Protein AF-A0A3D0TM66-F1 (afdb_monomer_lite)

Secondary structure (DSSP, 8-state):
-HHHHHHTTS-S------SSSTTHHHHHHTT-----PPTTSS-S--

Radius of gyration: 10.93 Å; chains: 1; bounding box: 23×22×26 Å

Foldseek 3Di:
DQLVCCLVVVDVHDDDDPPPCVQPVSCVVSVHDGDDDDPPPDDPDD

Structure (mmCIF, N/CA/C/O backbone):
data_AF-A0A3D0TM66-F1
#
_entry.id   AF-A0A3D0TM66-F1
#
loop_
_atom_site.group_PDB
_atom_site.id
_atom_site.type_symbol
_atom_site.label_atom_id
_atom_site.label_alt_id
_atom_site.label_comp_id
_atom_site.label_asym_id
_atom_site.label_entity_id
_atom_site.label_seq_id
_atom_site.pdbx_PDB_ins_code
_atom_site.Cartn_x
_atom_site.Cartn_y
_atom_site.Cartn_z
_atom_site.occupancy
_atom_site.B_iso_or_equiv
_atom_site.auth_seq_id
_atom_site.auth_comp_id
_atom_site.auth_asym_id
_atom_site.auth_atom_id
_atom_site.pdbx_PDB_model_num
ATOM 1 N N . GLY A 1 1 ? 2.340 1.792 8.827 1.00 91.00 1 GLY A N 1
ATOM 2 C CA . GLY A 1 1 ? 1.392 2.910 8.671 1.00 91.00 1 GLY A CA 1
ATOM 3 C C . GLY A 1 1 ? 0.237 2.518 7.777 1.00 91.00 1 GLY A C 1
ATOM 4 O O . GLY A 1 1 ? -0.788 2.112 8.299 1.00 91.00 1 GLY A O 1
ATOM 5 N N . SER A 1 2 ? 0.426 2.563 6.454 1.00 97.31 2 SER A N 1
ATOM 6 C CA . SER A 1 2 ? -0.621 2.356 5.437 1.00 97.31 2 SER A CA 1
ATOM 7 C C . SER A 1 2 ? -1.564 1.173 5.697 1.00 97.31 2 SER A C 1
ATOM 9 O O . SER A 1 2 ? -2.769 1.374 5.775 1.00 97.31 2 SER A O 1
ATOM 11 N N . ALA A 1 3 ? -1.032 -0.039 5.902 1.00 97.69 3 ALA A N 1
ATOM 12 C CA . ALA A 1 3 ? -1.861 -1.224 6.151 1.00 97.69 3 ALA A CA 1
ATOM 13 C C . ALA A 1 3 ? -2.700 -1.107 7.437 1.00 97.69 3 ALA A C 1
ATOM 15 O O . ALA A 1 3 ? -3.881 -1.422 7.428 1.00 97.69 3 ALA A O 1
ATOM 16 N N . ALA A 1 4 ? -2.124 -0.584 8.522 1.00 98.06 4 ALA A N 1
ATOM 17 C CA . ALA A 1 4 ? -2.848 -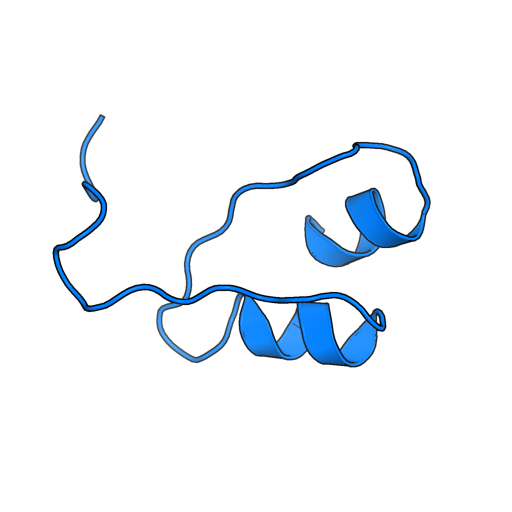0.388 9.776 1.00 98.06 4 ALA A CA 1
ATOM 18 C C . ALA A 1 4 ? -3.958 0.665 9.640 1.00 98.06 4 ALA A C 1
ATOM 20 O O . ALA A 1 4 ? -5.041 0.476 10.178 1.00 98.06 4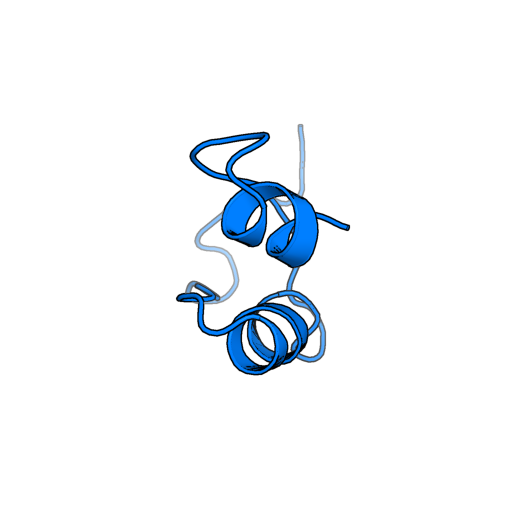 ALA A O 1
ATOM 21 N N . ALA A 1 5 ? -3.720 1.746 8.888 1.00 98.19 5 ALA A N 1
ATOM 22 C CA . ALA A 1 5 ? -4.727 2.780 8.656 1.00 98.19 5 ALA A CA 1
ATOM 23 C C . ALA A 1 5 ? -5.928 2.256 7.849 1.00 98.19 5 ALA A C 1
ATOM 25 O O . ALA A 1 5 ? -7.065 2.608 8.156 1.00 98.19 5 ALA A O 1
ATOM 26 N N . VAL A 1 6 ? -5.683 1.385 6.862 1.00 98.25 6 VAL A N 1
ATOM 27 C CA . VAL A 1 6 ? -6.755 0.705 6.114 1.00 98.25 6 VAL A CA 1
ATOM 28 C C . VAL A 1 6 ? -7.481 -0.308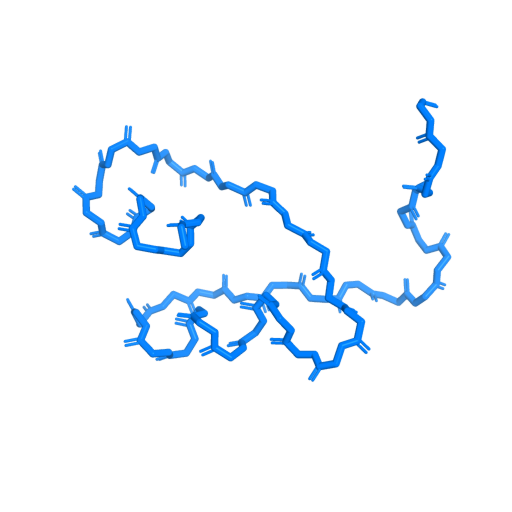 6.999 1.00 98.25 6 VAL A C 1
ATOM 30 O O . VAL A 1 6 ? -8.706 -0.309 7.050 1.00 98.25 6 VAL A O 1
ATOM 33 N N . ALA A 1 7 ? -6.747 -1.134 7.749 1.00 98.12 7 ALA A N 1
ATOM 34 C CA . ALA A 1 7 ? -7.337 -2.148 8.626 1.00 98.12 7 ALA A CA 1
ATOM 35 C C . ALA A 1 7 ? -8.175 -1.537 9.761 1.00 98.12 7 ALA A C 1
ATOM 37 O O . ALA A 1 7 ? -9.190 -2.104 10.149 1.00 98.12 7 ALA A O 1
ATOM 38 N N . ALA A 1 8 ? -7.783 -0.362 10.261 1.00 98.25 8 ALA A N 1
ATOM 39 C CA . ALA A 1 8 ? -8.533 0.394 11.260 1.00 98.25 8 ALA A CA 1
ATOM 40 C C . ALA A 1 8 ? -9.723 1.183 10.674 1.00 98.25 8 ALA A C 1
ATOM 42 O O . ALA A 1 8 ? -10.418 1.865 11.422 1.00 98.25 8 ALA A O 1
ATOM 43 N N . GLY A 1 9 ? -9.949 1.139 9.355 1.00 97.81 9 GLY A N 1
ATOM 44 C CA . GLY A 1 9 ? -11.041 1.860 8.695 1.00 97.81 9 GLY A CA 1
ATOM 45 C C . GLY A 1 9 ? -10.859 3.380 8.632 1.00 97.81 9 GLY A C 1
ATOM 46 O O . GLY A 1 9 ? -11.821 4.096 8.371 1.00 97.81 9 GLY A O 1
ATOM 47 N N . ILE A 1 10 ? -9.643 3.889 8.859 1.00 98.56 10 ILE A N 1
ATOM 48 C CA . ILE A 1 10 ? -9.340 5.330 8.807 1.00 98.56 10 ILE A CA 1
ATOM 49 C C . ILE A 1 10 ? -9.344 5.819 7.353 1.00 98.56 10 ILE A C 1
ATOM 51 O O . ILE A 1 10 ? -9.801 6.920 7.056 1.00 98.56 10 ILE A O 1
ATOM 55 N N . VAL A 1 11 ? -8.830 4.991 6.442 1.00 98.31 11 VAL A N 1
ATOM 56 C CA . VAL A 1 11 ? -8.839 5.226 4.992 1.00 98.31 11 VAL A CA 1
ATOM 57 C C . VAL A 1 11 ? -9.276 3.958 4.267 1.00 98.31 11 VAL A C 1
ATOM 59 O O . VAL A 1 11 ? -9.043 2.852 4.743 1.00 98.31 11 VAL A O 1
ATOM 62 N N . THR A 1 12 ? -9.886 4.099 3.092 1.00 97.69 12 THR A N 1
ATOM 63 C CA . THR A 1 12 ? -10.371 2.955 2.297 1.00 97.69 12 THR A CA 1
ATOM 64 C C . THR A 1 12 ? -9.256 2.246 1.533 1.00 97.69 12 THR A C 1
ATOM 66 O O . THR A 1 12 ? -9.302 1.034 1.337 1.00 97.69 12 THR A O 1
ATOM 69 N N . VAL A 1 13 ? -8.239 2.993 1.098 1.00 97.12 13 VAL A N 1
ATOM 70 C CA . VAL A 1 13 ? -7.073 2.481 0.379 1.00 97.12 13 VAL A CA 1
ATOM 71 C C . VAL A 1 13 ? -5.850 3.310 0.749 1.00 97.12 13 VAL A C 1
ATOM 73 O O . VAL A 1 13 ? -5.964 4.493 1.069 1.00 97.12 13 VAL A O 1
ATOM 76 N N . ALA A 1 14 ? -4.669 2.702 0.690 1.00 97.31 14 ALA A N 1
ATOM 77 C CA . ALA A 1 14 ? -3.421 3.399 0.960 1.00 97.31 14 ALA A CA 1
ATOM 78 C C . ALA A 1 14 ? -2.338 3.003 -0.044 1.00 97.31 14 ALA A C 1
ATOM 80 O O . ALA A 1 14 ? -2.234 1.844 -0.448 1.00 97.31 14 ALA A O 1
ATOM 81 N N . HIS A 1 15 ? -1.514 3.977 -0.422 1.00 94.69 15 HIS A N 1
ATOM 82 C CA . HIS A 1 15 ? -0.366 3.764 -1.295 1.00 94.69 15 HIS A CA 1
ATOM 83 C C . HIS A 1 15 ? 0.876 3.378 -0.472 1.00 94.69 15 HIS A C 1
ATOM 85 O O . HIS A 1 15 ? 0.992 3.695 0.719 1.00 94.69 15 HIS A O 1
ATOM 91 N N . GLY A 1 16 ? 1.811 2.678 -1.107 1.00 93.31 16 GLY A N 1
ATOM 92 C CA . GLY A 1 16 ? 3.082 2.274 -0.523 1.00 93.31 16 GLY A CA 1
ATOM 93 C C . GLY A 1 16 ? 4.028 1.735 -1.591 1.00 93.31 16 GLY A C 1
ATOM 94 O O . GLY A 1 16 ? 3.606 1.406 -2.697 1.00 93.31 16 GLY A O 1
ATOM 95 N N . ASN A 1 17 ? 5.309 1.633 -1.247 1.00 94.06 17 ASN A N 1
ATOM 96 C CA . ASN A 1 17 ? 6.347 1.116 -2.131 1.00 94.06 17 ASN A CA 1
ATOM 97 C C . ASN A 1 17 ? 6.841 -0.249 -1.638 1.00 94.06 17 ASN A C 1
ATOM 99 O O . ASN A 1 17 ? 7.144 -0.414 -0.456 1.00 94.06 17 ASN A O 1
ATOM 103 N N . ASP A 1 18 ? 6.950 -1.224 -2.539 1.00 95.62 18 ASP A N 1
ATOM 104 C CA . ASP A 1 18 ? 7.351 -2.596 -2.211 1.00 95.62 18 ASP A CA 1
ATOM 105 C C . ASP A 1 18 ? 8.699 -2.927 -2.866 1.00 95.62 18 ASP A C 1
ATOM 107 O O . ASP A 1 18 ? 8.759 -3.471 -3.969 1.00 95.62 18 ASP A O 1
ATOM 111 N N . GLY A 1 19 ? 9.791 -2.568 -2.181 1.00 94.44 19 GLY A N 1
ATOM 112 C CA . GLY A 1 19 ? 11.154 -2.945 -2.582 1.00 94.44 19 GLY A CA 1
ATOM 113 C C . GLY A 1 19 ? 11.546 -4.348 -2.105 1.00 94.44 19 GLY A C 1
ATOM 114 O O . GLY A 1 19 ? 12.076 -5.142 -2.876 1.00 94.44 19 GLY A O 1
ATOM 115 N N . GLY A 1 20 ? 11.242 -4.664 -0.842 1.00 96.12 20 GLY A N 1
ATOM 116 C CA . GLY A 1 20 ? 11.577 -5.941 -0.195 1.00 96.12 20 GLY A CA 1
ATOM 117 C C . GLY A 1 20 ? 10.378 -6.699 0.379 1.00 96.12 20 GLY A C 1
ATOM 118 O O . GLY A 1 20 ? 10.555 -7.584 1.204 1.00 96.12 20 GLY A O 1
ATOM 119 N N . GLY A 1 21 ? 9.152 -6.346 -0.007 1.00 96.88 21 GLY A N 1
ATOM 120 C CA . GLY A 1 21 ? 7.927 -6.834 0.637 1.00 96.88 21 GLY A CA 1
ATOM 121 C C . GLY A 1 21 ? 7.232 -5.794 1.510 1.00 96.88 21 GLY A C 1
ATOM 122 O O . GLY A 1 21 ? 6.245 -6.126 2.153 1.00 96.88 21 GLY A O 1
ATOM 123 N N . SER A 1 22 ? 7.701 -4.544 1.545 1.00 97.38 22 SER A N 1
ATOM 124 C CA . SER A 1 22 ? 7.228 -3.514 2.485 1.00 97.38 22 SER A CA 1
ATOM 125 C C . SER A 1 22 ? 5.758 -3.101 2.326 1.00 97.38 22 SER A C 1
ATOM 127 O O . SER A 1 22 ? 5.243 -2.392 3.185 1.00 97.38 22 SER A O 1
ATOM 129 N N . VAL A 1 23 ? 5.063 -3.556 1.277 1.00 97.75 23 VAL A N 1
ATOM 130 C CA . VAL A 1 23 ? 3.595 -3.476 1.172 1.00 97.75 23 VAL A CA 1
ATOM 131 C C . VAL A 1 23 ? 2.964 -4.811 1.557 1.00 97.75 23 VAL A C 1
ATOM 133 O O . VAL A 1 23 ? 2.050 -4.849 2.376 1.00 97.75 23 VAL A O 1
ATOM 136 N N . ARG A 1 24 ? 3.465 -5.920 1.005 1.00 98.00 24 ARG A N 1
ATOM 137 C CA . ARG A 1 24 ? 2.886 -7.259 1.210 1.00 98.00 24 ARG A CA 1
ATOM 138 C C . ARG A 1 24 ? 3.017 -7.790 2.641 1.00 98.00 24 ARG A 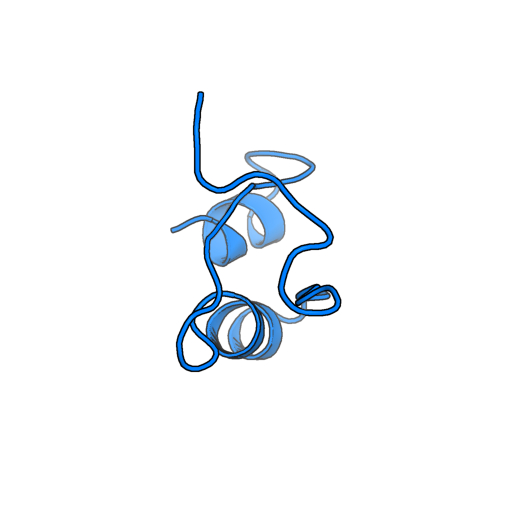C 1
ATOM 140 O O . ARG A 1 24 ? 2.064 -8.366 3.150 1.00 98.00 24 ARG A O 1
ATOM 147 N N . ILE A 1 25 ? 4.155 -7.575 3.299 1.00 98.25 25 ILE A N 1
ATOM 148 C CA . ILE A 1 25 ? 4.417 -8.018 4.678 1.00 98.25 25 ILE A CA 1
ATOM 149 C C . ILE A 1 25 ? 3.442 -7.357 5.668 1.00 98.25 25 ILE A C 1
ATOM 151 O O . ILE A 1 25 ? 2.732 -8.086 6.361 1.00 98.25 25 ILE A O 1
ATOM 155 N N . PRO A 1 26 ? 3.326 -6.012 5.737 1.00 98.19 26 PRO A N 1
ATOM 156 C CA . PRO A 1 26 ? 2.372 -5.394 6.653 1.00 98.19 26 PRO A CA 1
ATOM 157 C C . PRO A 1 26 ? 0.914 -5.635 6.248 1.00 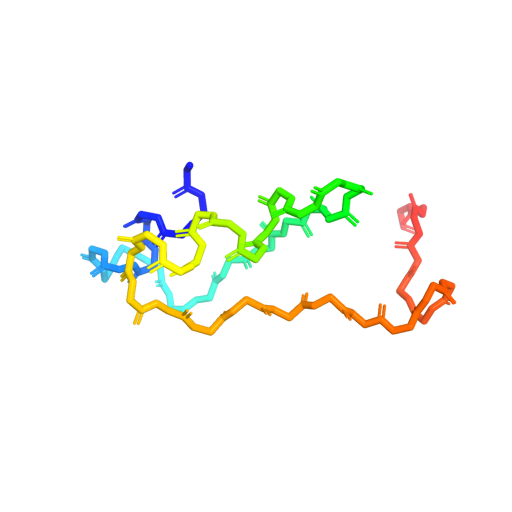98.19 26 PRO A C 1
ATOM 159 O O . PRO A 1 26 ? 0.066 -5.718 7.128 1.00 98.19 26 PRO A O 1
ATOM 162 N N . ALA A 1 27 ? 0.602 -5.795 4.955 1.00 98.06 27 ALA A N 1
ATOM 163 C CA . ALA A 1 27 ? -0.742 -6.200 4.539 1.00 98.06 27 ALA A CA 1
ATOM 164 C C . ALA A 1 27 ? -1.110 -7.583 5.103 1.00 98.06 27 ALA A C 1
ATOM 166 O O . ALA A 1 27 ? -2.172 -7.725 5.701 1.00 98.06 27 ALA A O 1
ATOM 167 N N . SER A 1 28 ? -0.201 -8.563 5.023 1.00 98.12 28 SER A N 1
ATOM 168 C CA . SER A 1 28 ? -0.405 -9.895 5.608 1.00 98.12 28 SER A CA 1
ATOM 169 C C . SER A 1 28 ? -0.587 -9.846 7.127 1.00 98.12 28 SER A C 1
ATOM 171 O O . SER A 1 28 ? -1.437 -10.555 7.654 1.00 98.12 28 SER A O 1
ATOM 173 N N . ALA A 1 29 ? 0.184 -9.009 7.828 1.00 98.25 29 ALA A N 1
ATOM 174 C CA . ALA A 1 29 ? 0.070 -8.859 9.280 1.00 98.25 29 ALA A CA 1
ATOM 175 C C . ALA A 1 29 ? -1.257 -8.205 9.714 1.00 98.25 29 ALA A C 1
ATOM 177 O O . ALA A 1 29 ? -1.750 -8.484 10.802 1.00 98.25 29 ALA A O 1
ATOM 178 N N . CYS A 1 30 ? -1.841 -7.350 8.868 1.00 98.12 30 CYS A N 1
ATOM 179 C CA . CYS A 1 30 ? -3.107 -6.663 9.133 1.00 98.12 30 CYS A CA 1
ATOM 180 C C . CYS A 1 30 ? -4.333 -7.342 8.491 1.00 98.12 30 CYS A C 1
ATOM 182 O O . CYS A 1 30 ? -5.417 -6.767 8.531 1.00 98.12 30 CYS A O 1
ATOM 184 N N . GLY A 1 31 ? -4.185 -8.524 7.877 1.00 97.94 31 GLY A N 1
ATOM 185 C CA . GLY A 1 31 ? -5.295 -9.231 7.223 1.00 97.94 31 GLY A CA 1
ATOM 186 C C . GLY A 1 31 ? -5.823 -8.544 5.956 1.00 97.94 31 GLY A C 1
ATOM 187 O O . GLY A 1 31 ? -7.001 -8.665 5.631 1.00 97.94 31 GLY A O 1
ATOM 188 N N . LEU A 1 32 ? -4.970 -7.804 5.247 1.00 98.06 32 LEU A N 1
ATOM 189 C CA . LEU A 1 32 ? -5.309 -7.059 4.036 1.00 98.06 32 LEU A CA 1
ATOM 190 C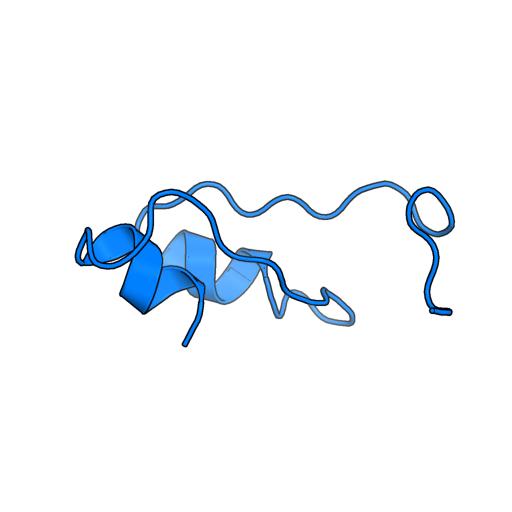 C . LEU A 1 32 ? -4.644 -7.645 2.788 1.00 98.06 32 LEU A C 1
ATOM 192 O O . LEU A 1 32 ? -3.650 -8.370 2.851 1.00 98.06 32 LEU A O 1
ATOM 196 N N . VAL A 1 33 ? -5.142 -7.236 1.621 1.00 98.00 33 VAL A N 1
ATOM 197 C CA . VAL A 1 33 ? -4.486 -7.501 0.336 1.00 98.00 33 VAL A CA 1
ATOM 198 C C . VAL A 1 33 ? -3.385 -6.465 0.091 1.00 98.00 33 VAL A C 1
ATOM 200 O O . VAL A 1 33 ? -3.646 -5.266 0.039 1.00 98.00 33 VAL A O 1
ATOM 203 N N . GLY A 1 34 ? -2.148 -6.930 -0.102 1.00 97.38 34 GLY A N 1
ATOM 204 C CA . GLY A 1 34 ? -1.016 -6.104 -0.531 1.00 97.38 34 GLY A CA 1
ATOM 205 C C . GLY A 1 34 ? -0.641 -6.385 -1.986 1.00 97.38 34 GLY A C 1
ATOM 206 O O . GLY A 1 34 ? -0.259 -7.505 -2.321 1.00 97.38 34 GLY A O 1
ATOM 207 N N . LEU A 1 35 ? -0.711 -5.375 -2.854 1.00 97.12 35 LEU A N 1
ATOM 208 C CA . LEU A 1 35 ? -0.417 -5.510 -4.284 1.00 97.12 35 LEU A CA 1
ATOM 209 C C . LEU A 1 35 ? 0.980 -4.975 -4.613 1.00 97.12 35 LEU A C 1
ATOM 211 O O . LEU A 1 35 ? 1.253 -3.788 -4.461 1.00 97.12 35 LEU A O 1
ATOM 215 N N . LYS A 1 36 ? 1.849 -5.854 -5.127 1.00 96.56 36 LYS A N 1
ATOM 216 C CA . LYS A 1 36 ? 3.110 -5.475 -5.777 1.00 96.56 36 LYS A CA 1
ATOM 217 C C . LYS A 1 36 ? 3.006 -5.775 -7.271 1.00 96.56 36 LYS A C 1
ATOM 219 O O . LYS A 1 36 ? 3.195 -6.937 -7.650 1.00 96.56 36 LYS A O 1
ATOM 224 N N . PRO A 1 37 ? 2.747 -4.768 -8.118 1.00 95.81 37 PRO A N 1
ATOM 225 C CA . PRO A 1 37 ? 2.683 -4.985 -9.553 1.00 95.81 37 PRO A CA 1
ATOM 226 C C . PRO A 1 37 ? 4.034 -5.401 -10.151 1.00 95.81 37 PRO A C 1
ATOM 228 O O . PRO A 1 37 ? 5.078 -5.341 -9.492 1.00 95.81 37 PRO A O 1
ATOM 231 N N . THR A 1 38 ? 4.022 -5.822 -11.418 1.00 96.81 38 THR A N 1
ATOM 232 C CA . THR A 1 38 ? 5.253 -6.057 -12.183 1.00 96.81 38 THR A CA 1
ATOM 233 C C . THR A 1 38 ? 6.137 -4.814 -12.144 1.00 96.81 38 THR A C 1
ATOM 235 O O . THR A 1 38 ? 5.647 -3.685 -12.236 1.00 96.81 38 THR A O 1
ATOM 238 N N . ARG A 1 39 ? 7.449 -5.018 -11.988 1.00 94.69 39 ARG A N 1
ATOM 239 C CA . ARG A 1 39 ? 8.430 -3.927 -11.967 1.00 94.69 39 ARG A CA 1
ATOM 240 C C . ARG A 1 39 ? 8.266 -3.054 -13.218 1.00 94.69 39 ARG A C 1
ATOM 242 O O . ARG A 1 39 ? 8.141 -3.587 -14.314 1.00 94.69 39 ARG A O 1
ATOM 249 N N . GLY A 1 40 ? 8.264 -1.733 -13.040 1.00 94.31 40 GLY A N 1
ATOM 250 C CA . GLY A 1 40 ? 8.104 -0.763 -14.130 1.00 94.31 40 GLY A CA 1
ATOM 251 C C . GLY A 1 40 ? 6.657 -0.491 -14.557 1.00 94.31 40 GLY A C 1
ATOM 252 O O . GLY A 1 40 ? 6.434 0.421 -15.341 1.00 94.31 40 GLY A O 1
ATOM 253 N N . ARG A 1 41 ? 5.656 -1.215 -14.029 1.00 96.25 41 ARG A N 1
ATOM 254 C CA . ARG A 1 41 ? 4.235 -0.939 -14.328 1.00 96.25 41 ARG A CA 1
ATOM 255 C C . ARG A 1 41 ? 3.750 0.390 -13.734 1.00 96.25 41 ARG A C 1
ATOM 257 O O . ARG A 1 41 ? 2.822 0.992 -14.257 1.00 96.25 41 ARG A O 1
ATOM 264 N N . VAL A 1 42 ? 4.309 0.799 -12.598 1.00 94.62 42 VAL A N 1
ATOM 265 C CA . VAL A 1 42 ? 3.935 2.033 -11.893 1.00 94.62 42 VAL A CA 1
ATOM 266 C C . VAL A 1 42 ? 5.138 2.968 -11.902 1.00 94.62 42 VAL A C 1
ATOM 268 O O . VAL A 1 42 ? 6.251 2.514 -11.627 1.00 94.62 42 VAL A O 1
ATOM 271 N N . SER A 1 43 ? 4.908 4.242 -12.246 1.00 92.50 43 SER A N 1
ATOM 272 C CA . SER A 1 43 ? 5.946 5.280 -12.254 1.00 92.50 43 SER A CA 1
ATOM 273 C C . SER A 1 43 ? 6.580 5.415 -10.870 1.00 92.50 43 SER A C 1
ATOM 275 O O . SER A 1 43 ? 5.882 5.407 -9.858 1.00 92.50 43 SER A O 1
ATOM 277 N N . THR A 1 44 ? 7.905 5.550 -10.833 1.00 90.25 44 THR A N 1
ATOM 278 C CA . THR A 1 44 ? 8.656 5.923 -9.625 1.00 90.25 44 THR A CA 1
ATOM 279 C C . THR A 1 44 ? 8.915 7.430 -9.544 1.00 90.25 44 THR A C 1
ATOM 281 O O . THR A 1 44 ? 9.494 7.886 -8.562 1.00 90.25 44 THR A O 1
ATOM 284 N N . GLY A 1 45 ? 8.557 8.180 -10.590 1.00 84.19 45 GLY A N 1
ATOM 285 C CA . GLY A 1 45 ? 8.642 9.639 -10.645 1.00 84.19 45 GLY A CA 1
ATOM 286 C C . GLY A 1 45 ? 7.307 10.314 -10.305 1.00 84.19 45 GLY A C 1
ATOM 287 O O . GLY A 1 45 ? 6.303 9.606 -10.176 1.00 84.19 45 GLY A O 1
ATOM 288 N N . PRO A 1 46 ? 7.309 11.653 -10.146 1.00 72.94 46 PRO A N 1
ATOM 289 C CA . PRO A 1 46 ? 6.091 12.435 -9.940 1.00 72.94 46 PRO A CA 1
ATOM 290 C C . PRO A 1 46 ? 5.104 12.313 -11.108 1.00 72.94 46 PRO A C 1
ATOM 292 O O . PRO A 1 46 ? 5.549 12.024 -12.245 1.00 72.94 46 PRO A O 1
#

Sequence (46 aa):
GSAAAVAAGIVTVAHGNDGGGSVRIPASACGLVGLKPTRGRVSTGP

pLDDT: mean 95.83, std 4.34, range [72.94, 98.56]